Protein AF-A0A965UX58-F1 (afdb_monomer_lite)

Radius of gyration: 14.34 Å; chains: 1; bounding box: 33×25×47 Å

Sequence (65 aa):
GARNNWSLSAERAEATRAMFEKKGIKPDRFAQIEGVADTMPYNNNDPKDPRNRRISVTVKYRDGE

Secondary structure (DSSP, 8-state):
----HHHHHHHHHHHHHHHHHHTT--GGG-------TTTS-S-TT-TT-GGGS------PPPPP-

pLDDT: mean 87.66, std 11.14, range [46.72, 96.62]

Structure (mmCIF, N/CA/C/O backbone):
data_AF-A0A965UX58-F1
#
_entry.id   AF-A0A965UX58-F1
#
loop_
_atom_site.group_PDB
_atom_site.id
_atom_site.type_symbol
_atom_site.label_atom_id
_atom_site.label_alt_id
_atom_site.label_comp_id
_atom_site.label_asym_id
_atom_site.label_entity_id
_atom_site.label_seq_id
_atom_site.pdbx_PDB_ins_code
_atom_site.Cartn_x
_atom_site.Cartn_y
_atom_site.Cartn_z
_atom_site.occupancy
_atom_site.B_iso_or_equiv
_atom_site.auth_seq_id
_atom_site.auth_comp_id
_atom_site.auth_asym_id
_atom_site.auth_atom_id
_atom_site.pdbx_PDB_model_num
ATOM 1 N N . GLY A 1 1 ? 3.060 11.847 -20.547 1.00 47.25 1 GLY A N 1
ATOM 2 C CA . GLY A 1 1 ? 3.958 11.964 -19.384 1.00 47.25 1 GLY A CA 1
ATOM 3 C C . GLY A 1 1 ? 4.095 10.595 -18.767 1.00 47.25 1 GLY A C 1
ATOM 4 O O . GLY A 1 1 ? 3.074 10.001 -18.447 1.00 47.25 1 GLY A O 1
ATOM 5 N N . ALA A 1 2 ? 5.305 10.042 -18.726 1.00 48.75 2 ALA A N 1
ATOM 6 C CA . ALA A 1 2 ? 5.513 8.664 -18.295 1.00 48.75 2 ALA A CA 1
ATOM 7 C C . ALA A 1 2 ? 5.151 8.523 -16.809 1.00 48.75 2 ALA A C 1
ATOM 9 O O . ALA A 1 2 ? 5.783 9.137 -15.953 1.00 48.75 2 ALA A O 1
ATOM 10 N N . ARG A 1 3 ? 4.114 7.734 -16.509 1.00 61.53 3 ARG A N 1
ATOM 11 C CA . ARG A 1 3 ? 3.837 7.278 -15.144 1.00 61.53 3 ARG A CA 1
ATOM 12 C C . ARG A 1 3 ? 5.059 6.501 -14.662 1.00 61.53 3 ARG A C 1
ATOM 14 O O . ARG A 1 3 ? 5.339 5.424 -15.177 1.00 61.53 3 ARG A O 1
ATOM 21 N N . ASN A 1 4 ? 5.793 7.070 -13.714 1.00 86.50 4 ASN A N 1
ATOM 22 C CA . ASN A 1 4 ? 6.909 6.397 -13.062 1.00 86.50 4 ASN A CA 1
ATOM 23 C C . ASN A 1 4 ? 6.361 5.302 -12.123 1.00 86.50 4 ASN A C 1
ATOM 25 O O . ASN A 1 4 ? 5.260 5.445 -11.578 1.00 86.50 4 ASN A O 1
ATOM 29 N N . ASN A 1 5 ? 7.120 4.223 -11.915 1.00 84.12 5 ASN A N 1
ATOM 30 C CA . ASN A 1 5 ? 6.768 3.113 -11.021 1.00 84.12 5 ASN A CA 1
ATOM 31 C C . ASN A 1 5 ? 6.410 3.600 -9.607 1.00 84.12 5 ASN A C 1
ATOM 33 O O . ASN A 1 5 ? 5.529 3.033 -8.960 1.00 84.12 5 ASN A O 1
ATOM 37 N N . TRP A 1 6 ? 7.013 4.707 -9.170 1.00 86.56 6 TRP A N 1
ATOM 38 C CA . TRP A 1 6 ? 6.658 5.416 -7.941 1.00 86.56 6 TRP A CA 1
ATOM 39 C C . TRP A 1 6 ? 5.192 5.851 -7.908 1.00 86.56 6 TRP A C 1
ATOM 41 O O . TRP A 1 6 ? 4.435 5.355 -7.074 1.00 86.56 6 TRP A O 1
ATOM 51 N N . SER A 1 7 ? 4.757 6.695 -8.849 1.00 88.44 7 SER A N 1
ATOM 52 C CA . SER A 1 7 ? 3.368 7.167 -8.918 1.00 88.44 7 SER A CA 1
ATOM 53 C C . SER A 1 7 ? 2.382 6.011 -9.089 1.00 88.44 7 SER A C 1
ATOM 55 O O . SER A 1 7 ? 1.351 5.985 -8.427 1.00 88.44 7 SER A O 1
ATOM 57 N N . LEU A 1 8 ? 2.719 5.014 -9.916 1.00 89.94 8 LEU A N 1
ATOM 58 C CA . LEU A 1 8 ? 1.857 3.850 -10.134 1.00 89.94 8 LEU A CA 1
ATOM 59 C C . LEU A 1 8 ? 1.679 3.006 -8.863 1.00 89.94 8 LEU A C 1
ATOM 61 O O . LEU A 1 8 ? 0.575 2.538 -8.581 1.00 89.94 8 LEU A 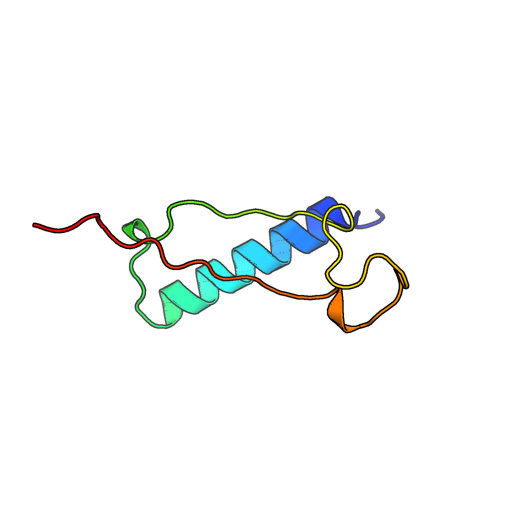O 1
ATOM 65 N N . SER A 1 9 ? 2.754 2.778 -8.106 1.00 88.94 9 SER A N 1
ATOM 66 C CA . SER A 1 9 ? 2.678 2.002 -6.865 1.00 88.94 9 SER A CA 1
ATOM 67 C C . SER A 1 9 ? 1.877 2.733 -5.785 1.00 88.94 9 SER A C 1
ATOM 69 O O . SER A 1 9 ? 1.027 2.112 -5.149 1.00 88.94 9 SER A O 1
ATOM 71 N N . ALA A 1 10 ? 2.058 4.052 -5.653 1.00 92.38 10 ALA A N 1
ATOM 72 C CA . ALA A 1 10 ? 1.288 4.883 -4.732 1.00 92.38 10 ALA A CA 1
ATOM 73 C C . ALA A 1 10 ? -0.208 4.922 -5.101 1.00 92.38 10 ALA A C 1
ATOM 75 O O . ALA A 1 10 ? -1.053 4.699 -4.238 1.00 92.38 10 ALA A O 1
ATOM 76 N N . GLU A 1 11 ? -0.545 5.104 -6.387 1.00 93.50 11 GLU A N 1
ATOM 77 C CA . GLU A 1 11 ? -1.935 5.061 -6.879 1.00 93.50 11 GLU A CA 1
ATOM 78 C C . GLU A 1 11 ? -2.624 3.729 -6.521 1.00 93.50 11 GLU A C 1
ATOM 80 O O . GLU A 1 11 ? -3.784 3.709 -6.109 1.00 93.50 11 GLU A O 1
ATOM 85 N N . ARG A 1 12 ? -1.915 2.598 -6.645 1.00 94.00 12 ARG A N 1
ATOM 86 C CA . ARG A 1 12 ? -2.456 1.270 -6.307 1.00 94.00 12 ARG A CA 1
ATOM 87 C C . ARG A 1 12 ? -2.627 1.059 -4.804 1.00 94.00 12 ARG A C 1
ATOM 89 O O . ARG A 1 12 ? -3.616 0.449 -4.390 1.00 94.00 12 ARG A O 1
ATOM 96 N N . ALA A 1 13 ? -1.683 1.544 -3.999 1.00 94.25 13 ALA A N 1
ATOM 97 C CA . ALA A 1 13 ? -1.789 1.497 -2.544 1.00 94.25 13 ALA A CA 1
ATOM 98 C C . ALA A 1 13 ? -3.018 2.293 -2.070 1.00 94.25 13 ALA A C 1
ATOM 100 O O . ALA A 1 13 ? -3.846 1.776 -1.318 1.00 94.25 13 ALA A O 1
ATOM 101 N N . GLU A 1 14 ? -3.210 3.494 -2.616 1.00 94.62 14 GLU A N 1
ATOM 102 C CA . GLU A 1 14 ? -4.353 4.354 -2.310 1.00 94.62 14 GLU A CA 1
ATOM 103 C C . GLU A 1 14 ? -5.689 3.757 -2.785 1.00 94.62 14 GLU A C 1
ATOM 105 O O . GLU A 1 14 ? -6.671 3.735 -2.041 1.00 94.62 14 GLU A O 1
ATOM 110 N N . ALA A 1 15 ? -5.728 3.170 -3.986 1.00 95.44 15 ALA A N 1
ATOM 111 C CA . ALA A 1 15 ? -6.910 2.456 -4.471 1.00 95.44 15 ALA 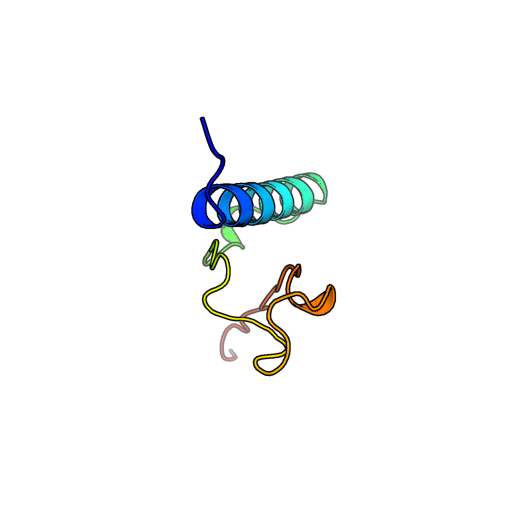A CA 1
ATOM 112 C C . ALA A 1 15 ? -7.295 1.274 -3.558 1.00 95.44 15 ALA A C 1
ATOM 114 O O . ALA A 1 15 ? -8.481 0.996 -3.365 1.00 95.44 15 ALA A O 1
ATOM 115 N N . THR A 1 16 ? -6.304 0.602 -2.964 1.00 94.69 16 THR A N 1
ATOM 116 C CA . THR A 1 16 ? -6.534 -0.481 -1.998 1.00 94.69 16 THR A CA 1
ATOM 117 C C . THR A 1 16 ? -7.126 0.061 -0.693 1.00 94.69 16 THR A C 1
ATOM 119 O O . THR A 1 16 ? -8.118 -0.491 -0.215 1.00 94.69 16 THR A O 1
ATOM 122 N N . ARG A 1 17 ? -6.594 1.171 -0.150 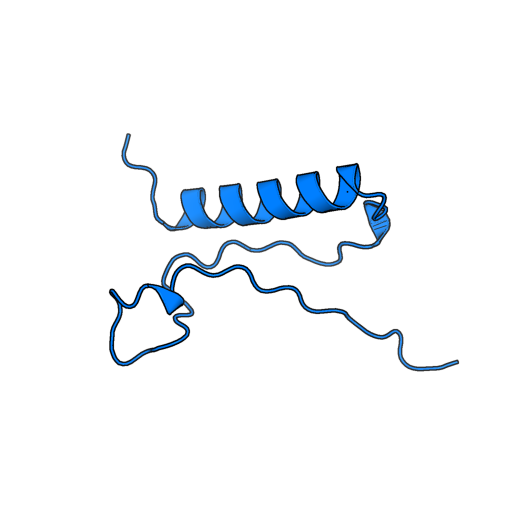1.00 94.88 17 ARG A N 1
ATOM 123 C CA . ARG A 1 17 ? -7.172 1.867 1.019 1.00 94.88 17 ARG A CA 1
ATOM 124 C C . ARG A 1 17 ? -8.638 2.224 0.773 1.00 94.88 17 ARG A C 1
ATOM 126 O O . ARG A 1 17 ? -9.505 1.840 1.554 1.00 94.88 17 ARG A O 1
ATOM 133 N N . ALA A 1 18 ? -8.926 2.885 -0.348 1.00 95.12 18 ALA A N 1
ATOM 134 C CA . ALA A 1 18 ? -10.284 3.284 -0.709 1.00 95.12 18 ALA A CA 1
ATOM 135 C C . ALA A 1 18 ? -11.235 2.079 -0.846 1.00 95.12 18 ALA A C 1
ATOM 137 O O . ALA A 1 18 ? -12.415 2.170 -0.505 1.00 95.12 18 ALA A O 1
ATOM 138 N N . MET A 1 19 ? -10.740 0.933 -1.328 1.00 96.12 19 MET A N 1
ATOM 139 C CA . MET A 1 19 ? -11.519 -0.307 -1.378 1.00 96.12 19 MET A CA 1
ATOM 140 C C . MET A 1 19 ? -11.837 -0.837 0.025 1.00 96.12 19 MET A C 1
ATOM 142 O O . MET A 1 19 ? -12.988 -1.186 0.288 1.00 96.12 19 MET A O 1
ATOM 146 N N . PHE A 1 20 ? -10.865 -0.842 0.939 1.00 95.50 20 PHE A N 1
ATOM 147 C CA . PHE A 1 20 ? -11.091 -1.254 2.325 1.00 95.50 20 PHE A CA 1
ATOM 148 C C . PHE A 1 20 ? -12.095 -0.357 3.055 1.00 95.50 20 PHE A C 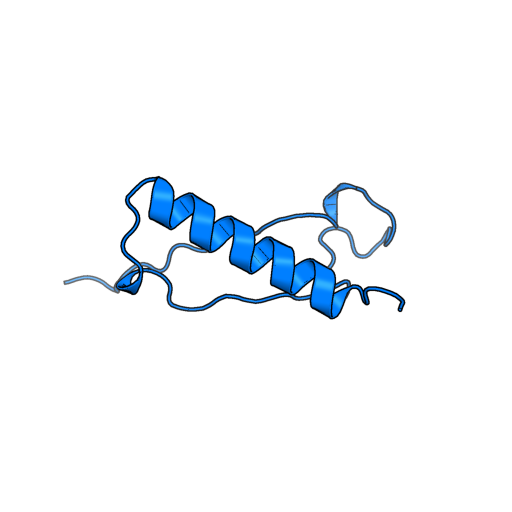1
ATOM 150 O O . PHE A 1 20 ? -12.963 -0.871 3.761 1.00 95.50 20 PHE A O 1
ATOM 157 N N . GLU A 1 21 ? -12.049 0.956 2.834 1.00 95.19 21 GLU A N 1
ATOM 158 C CA . GLU A 1 21 ? -13.027 1.888 3.410 1.00 95.19 21 GLU A CA 1
ATOM 159 C C . GLU A 1 21 ? -14.442 1.624 2.909 1.00 95.19 21 GLU A C 1
ATOM 161 O O . GLU A 1 21 ? -15.377 1.530 3.703 1.00 95.19 21 GLU A O 1
ATOM 166 N N . LYS A 1 22 ? -14.601 1.385 1.602 1.00 96.62 22 LYS A N 1
ATOM 167 C CA . LYS A 1 22 ? -15.889 0.972 1.020 1.00 96.62 22 LYS A CA 1
ATOM 168 C C . LYS A 1 22 ? -16.405 -0.350 1.593 1.00 96.62 22 LYS A C 1
ATOM 170 O O . LYS A 1 22 ? -17.605 -0.605 1.545 1.00 96.62 22 LYS A O 1
ATOM 175 N N . LYS A 1 23 ? -15.516 -1.201 2.109 1.00 96.50 23 LYS A N 1
ATOM 176 C CA . LYS A 1 23 ? -15.851 -2.463 2.786 1.00 96.50 23 LYS A CA 1
ATOM 177 C C . LYS A 1 23 ? -16.046 -2.311 4.300 1.00 96.50 23 LYS A C 1
ATOM 179 O O . LYS A 1 23 ? -16.301 -3.310 4.963 1.00 96.50 23 LYS A O 1
ATOM 184 N N . GLY A 1 24 ? -15.978 -1.091 4.835 1.00 95.88 24 GLY A N 1
ATOM 185 C CA . GLY A 1 24 ? -16.285 -0.784 6.234 1.00 95.88 24 GLY A CA 1
ATOM 186 C C . GLY A 1 24 ? -15.079 -0.748 7.174 1.00 95.88 24 GLY A C 1
ATOM 187 O O . GLY A 1 24 ? -15.265 -0.609 8.384 1.00 95.88 24 GLY A O 1
ATOM 188 N N . ILE A 1 25 ? -13.846 -0.844 6.663 1.00 95.06 25 ILE A N 1
ATOM 189 C CA . ILE A 1 25 ? -12.655 -0.570 7.478 1.00 95.06 25 ILE A CA 1
ATOM 190 C C . ILE A 1 25 ? -12.583 0.935 7.723 1.00 95.06 25 ILE A C 1
ATOM 192 O O . ILE A 1 25 ? -12.539 1.724 6.783 1.00 95.06 25 ILE A O 1
ATOM 196 N N . LYS A 1 26 ? -12.588 1.338 8.992 1.00 94.50 26 LYS A N 1
ATOM 197 C CA . LYS A 1 26 ? -12.558 2.755 9.351 1.00 94.50 26 LYS A CA 1
ATOM 198 C C . LYS A 1 26 ? -11.208 3.400 8.967 1.00 94.50 26 LYS A C 1
ATOM 200 O O . LYS A 1 26 ? -10.174 2.750 9.139 1.00 94.50 26 LYS A O 1
ATOM 205 N N . PRO A 1 27 ? -11.193 4.666 8.504 1.00 90.88 27 PRO A N 1
ATOM 206 C CA . PRO A 1 27 ? -9.967 5.358 8.090 1.00 90.88 27 PRO A CA 1
ATOM 207 C C . PRO A 1 27 ? -8.884 5.449 9.180 1.00 90.88 27 PRO A C 1
ATOM 209 O O . PRO A 1 27 ? -7.693 5.401 8.888 1.00 90.88 27 PRO A O 1
ATOM 212 N N . ASP A 1 28 ? -9.285 5.522 10.450 1.00 93.31 28 ASP A N 1
ATOM 213 C CA . ASP A 1 28 ? -8.401 5.573 11.626 1.00 93.31 28 ASP A CA 1
ATOM 214 C C . ASP A 1 28 ? -7.610 4.271 11.871 1.00 93.31 28 ASP A C 1
ATOM 216 O O . ASP A 1 28 ? -6.698 4.234 12.696 1.00 93.31 28 ASP A O 1
ATOM 220 N N . ARG A 1 29 ? -7.936 3.189 11.153 1.00 92.00 29 ARG A N 1
ATOM 221 C CA . ARG A 1 29 ? -7.237 1.898 11.223 1.00 92.00 29 ARG A CA 1
ATOM 222 C C . ARG A 1 29 ? -5.994 1.838 10.333 1.00 92.00 29 ARG A C 1
ATOM 224 O O . ARG A 1 29 ? -5.192 0.918 10.506 1.00 92.00 29 ARG A O 1
ATOM 231 N N . PHE A 1 30 ? -5.826 2.762 9.386 1.00 91.94 30 PHE A N 1
ATOM 232 C CA . PHE A 1 30 ? -4.653 2.793 8.512 1.00 91.94 30 PHE A CA 1
ATOM 233 C C . PHE A 1 30 ? -3.515 3.553 9.187 1.00 91.94 30 PHE A C 1
ATOM 235 O O . PHE A 1 30 ? -3.547 4.772 9.304 1.00 91.94 30 PHE A O 1
ATOM 242 N N . ALA A 1 31 ? -2.485 2.825 9.616 1.00 91.88 31 ALA A N 1
ATOM 243 C CA . ALA A 1 31 ? -1.307 3.439 10.222 1.00 91.88 31 ALA A CA 1
ATOM 244 C C . ALA A 1 31 ? -0.344 4.039 9.183 1.00 91.88 31 ALA A C 1
ATOM 246 O O . ALA A 1 31 ? 0.362 4.994 9.486 1.00 91.88 31 ALA A O 1
ATOM 247 N N . GLN A 1 32 ? -0.262 3.440 7.989 1.00 91.50 32 GLN A N 1
ATOM 248 C CA . GLN A 1 32 ? 0.723 3.789 6.964 1.00 91.50 32 GLN A CA 1
ATOM 249 C C . GLN A 1 32 ? 0.291 3.246 5.598 1.00 91.50 32 GLN A C 1
ATOM 251 O O . GLN A 1 32 ? -0.306 2.169 5.522 1.00 91.50 32 GLN A O 1
ATOM 256 N N . ILE A 1 33 ? 0.590 3.992 4.531 1.00 91.50 33 ILE A N 1
ATOM 257 C CA . ILE A 1 33 ? 0.299 3.633 3.136 1.00 91.50 33 ILE A CA 1
ATOM 258 C C . ILE A 1 33 ? 1.509 4.022 2.298 1.00 91.50 33 ILE A C 1
ATOM 260 O O . ILE A 1 33 ? 1.940 5.172 2.338 1.00 91.50 33 ILE A O 1
ATOM 264 N N . GLU A 1 34 ? 2.054 3.069 1.545 1.00 91.69 34 GLU A N 1
ATOM 265 C CA . GLU A 1 34 ? 3.323 3.249 0.840 1.00 91.69 34 GLU A CA 1
ATOM 266 C C . GLU A 1 34 ? 3.261 2.699 -0.581 1.00 91.69 34 GLU A C 1
ATOM 268 O O . GLU A 1 34 ? 2.714 1.624 -0.833 1.00 91.69 34 GLU A O 1
ATOM 273 N N . GLY A 1 35 ? 3.876 3.431 -1.508 1.00 89.38 35 GLY A N 1
ATOM 274 C CA . GLY A 1 35 ? 4.238 2.936 -2.829 1.00 89.38 35 GLY A CA 1
ATOM 275 C C . GLY A 1 35 ? 5.748 2.750 -2.899 1.00 89.38 35 GLY A C 1
ATOM 276 O O . GLY A 1 35 ? 6.484 3.726 -2.803 1.00 89.38 35 GLY A O 1
ATOM 277 N N . VAL A 1 36 ? 6.207 1.508 -3.062 1.00 87.69 36 VAL A N 1
ATOM 278 C CA . VAL A 1 36 ? 7.642 1.155 -3.063 1.00 87.69 36 VAL A CA 1
ATOM 279 C C . VAL A 1 36 ? 8.198 0.880 -4.464 1.00 87.69 36 VAL A C 1
ATOM 281 O O . VAL A 1 36 ? 9.296 0.356 -4.599 1.00 87.69 36 VAL A O 1
ATOM 284 N N . ALA A 1 37 ? 7.449 1.218 -5.519 1.00 88.12 37 ALA A N 1
ATOM 285 C CA . ALA A 1 37 ? 7.864 1.018 -6.908 1.00 88.12 37 ALA A CA 1
ATOM 286 C C . ALA A 1 37 ? 8.458 -0.394 -7.143 1.00 88.12 37 ALA A C 1
ATOM 288 O O . ALA A 1 37 ? 7.799 -1.403 -6.893 1.00 88.12 37 ALA A O 1
ATOM 289 N N . ASP A 1 38 ? 9.696 -0.451 -7.621 1.00 82.56 38 ASP A N 1
ATOM 290 C CA . ASP A 1 38 ? 10.525 -1.626 -7.874 1.00 82.56 38 ASP A CA 1
ATOM 291 C C . ASP A 1 38 ? 11.673 -1.790 -6.858 1.00 82.56 38 ASP A C 1
ATOM 293 O O . ASP A 1 38 ? 12.543 -2.637 -7.047 1.00 82.56 38 ASP A O 1
ATOM 297 N N . THR A 1 39 ? 11.675 -1.032 -5.755 1.00 85.50 39 THR A N 1
ATOM 298 C CA . THR A 1 39 ? 12.779 -1.038 -4.776 1.00 85.50 39 THR A CA 1
ATOM 299 C C . THR A 1 39 ? 12.724 -2.206 -3.792 1.00 85.50 39 THR A C 1
ATOM 301 O O . THR A 1 39 ? 13.733 -2.534 -3.172 1.00 85.50 39 THR A O 1
ATOM 304 N N . MET A 1 40 ? 11.566 -2.866 -3.661 1.00 85.25 40 MET A N 1
ATOM 305 C CA . MET A 1 40 ? 11.373 -4.035 -2.790 1.00 85.25 40 MET A CA 1
ATOM 306 C C . MET A 1 40 ? 10.732 -5.218 -3.545 1.00 85.25 40 MET A C 1
ATOM 308 O O . MET A 1 40 ? 9.581 -5.599 -3.260 1.00 85.25 40 MET A O 1
ATOM 312 N N . PRO A 1 41 ? 11.423 -5.820 -4.532 1.00 85.50 41 PRO A N 1
ATOM 313 C CA . PRO A 1 41 ? 10.884 -6.965 -5.250 1.00 85.50 41 PRO A CA 1
ATOM 314 C C . PRO A 1 41 ? 10.750 -8.178 -4.322 1.00 85.50 41 PRO A C 1
ATOM 316 O O . PRO A 1 41 ? 11.472 -8.337 -3.343 1.00 85.50 41 PRO A O 1
ATOM 319 N N . TYR A 1 42 ? 9.759 -9.023 -4.602 1.00 86.50 42 TYR A N 1
ATOM 320 C CA . TYR A 1 42 ? 9.564 -10.272 -3.865 1.00 86.50 42 TYR A CA 1
ATOM 321 C C . TYR A 1 42 ? 10.603 -11.306 -4.302 1.00 86.50 42 TYR A C 1
ATOM 323 O O . TYR A 1 42 ? 11.182 -12.010 -3.480 1.00 86.50 42 TYR A O 1
ATOM 331 N N . ASN A 1 43 ? 10.856 -11.364 -5.610 1.00 89.69 43 ASN A N 1
ATOM 332 C CA . ASN A 1 43 ? 11.916 -12.153 -6.204 1.00 89.69 43 ASN A CA 1
ATOM 333 C C . ASN A 1 43 ? 13.019 -11.214 -6.709 1.00 89.69 43 ASN A C 1
ATOM 335 O O . ASN A 1 43 ? 12.897 -10.634 -7.787 1.00 89.69 43 ASN A O 1
ATOM 339 N N . ASN A 1 44 ? 14.101 -11.085 -5.938 1.00 88.12 44 ASN A N 1
ATOM 340 C CA . ASN A 1 44 ? 15.265 -10.275 -6.318 1.00 88.12 44 ASN A CA 1
ATOM 341 C C . ASN A 1 44 ? 16.015 -10.833 -7.542 1.00 88.12 44 ASN A C 1
ATOM 343 O O . ASN A 1 44 ? 16.731 -10.088 -8.204 1.00 88.12 44 ASN A O 1
ATOM 347 N N . ASN A 1 45 ? 15.856 -12.125 -7.855 1.00 92.06 45 ASN A N 1
ATOM 348 C CA . ASN A 1 45 ? 16.588 -12.780 -8.943 1.00 92.06 45 ASN A 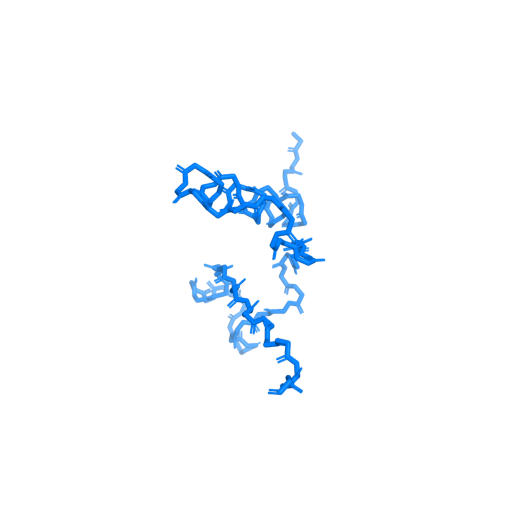CA 1
ATOM 349 C C . ASN A 1 45 ? 15.966 -12.527 -10.324 1.00 92.06 45 ASN A C 1
ATOM 351 O O . ASN A 1 45 ? 16.651 -12.661 -11.333 1.00 92.06 45 ASN A O 1
ATOM 355 N N . ASP A 1 46 ? 14.681 -12.169 -10.379 1.00 89.75 46 ASP A N 1
ATOM 356 C CA . ASP A 1 46 ? 13.989 -11.819 -11.621 1.00 89.75 46 ASP A CA 1
ATOM 357 C C . ASP A 1 46 ? 13.158 -10.541 -11.421 1.00 89.75 46 ASP A C 1
ATOM 359 O O . ASP A 1 46 ? 12.037 -10.596 -10.906 1.00 89.75 46 ASP A O 1
ATOM 363 N N . PRO A 1 47 ? 13.670 -9.375 -11.855 1.00 86.12 47 PRO A N 1
ATOM 364 C CA . PRO A 1 47 ? 12.948 -8.109 -11.757 1.00 86.12 47 PRO A CA 1
ATOM 365 C C . PRO A 1 47 ? 11.614 -8.089 -12.518 1.00 86.12 47 PRO A C 1
ATOM 367 O O . PRO A 1 47 ? 10.701 -7.357 -12.129 1.00 86.12 47 PRO A O 1
ATOM 370 N N . LYS A 1 48 ? 11.465 -8.884 -13.588 1.00 88.62 48 LYS A N 1
ATOM 371 C CA . LYS A 1 48 ? 10.255 -8.907 -14.431 1.00 88.62 48 LYS A CA 1
ATOM 372 C C . LYS A 1 48 ? 9.198 -9.890 -13.934 1.00 88.62 48 LYS A C 1
ATOM 374 O O . LYS A 1 48 ? 8.088 -9.911 -14.483 1.00 88.62 48 LYS A O 1
ATOM 379 N N . ASP A 1 49 ? 9.513 -10.647 -12.887 1.00 91.00 49 ASP A N 1
ATOM 380 C CA . ASP A 1 49 ? 8.631 -11.642 -12.300 1.00 91.00 49 ASP A CA 1
ATOM 381 C C . ASP A 1 49 ? 7.250 -11.031 -11.985 1.00 91.00 49 ASP A C 1
ATOM 383 O O . ASP A 1 49 ? 7.157 -9.995 -11.310 1.00 91.00 49 ASP A O 1
ATOM 387 N N . PRO A 1 50 ? 6.143 -11.639 -12.452 1.00 90.25 50 PRO A N 1
ATOM 388 C CA . PRO A 1 50 ? 4.801 -11.143 -12.172 1.00 90.25 50 PRO A CA 1
ATOM 389 C C . PRO A 1 50 ? 4.500 -11.001 -10.676 1.00 90.25 50 PRO A C 1
ATOM 391 O O . PRO A 1 50 ? 3.720 -10.122 -10.308 1.00 90.25 50 PRO A O 1
ATOM 394 N N . ARG A 1 51 ? 5.154 -11.788 -9.813 1.00 90.69 51 ARG A N 1
ATOM 395 C CA . ARG A 1 51 ? 5.007 -11.734 -8.350 1.00 90.69 51 ARG A CA 1
ATOM 396 C C . ARG A 1 51 ? 5.532 -10.437 -7.735 1.00 90.69 51 ARG A C 1
ATOM 398 O O . ARG A 1 51 ? 5.101 -10.065 -6.645 1.00 90.69 51 ARG A O 1
ATOM 405 N N . ASN A 1 52 ? 6.411 -9.708 -8.425 1.00 91.12 52 ASN A N 1
ATOM 406 C CA . ASN A 1 52 ? 6.880 -8.402 -7.957 1.00 91.12 52 ASN A CA 1
ATOM 407 C C . ASN A 1 52 ? 5.764 -7.340 -8.007 1.00 91.12 52 ASN A C 1
ATOM 409 O O . ASN A 1 52 ? 5.805 -6.379 -7.242 1.00 91.12 52 ASN A O 1
ATOM 413 N N . ARG A 1 53 ? 4.715 -7.539 -8.823 1.00 91.50 53 ARG A N 1
ATOM 414 C CA . ARG A 1 53 ? 3.523 -6.674 -8.881 1.00 91.50 53 ARG A CA 1
ATOM 415 C C . ARG A 1 53 ? 2.494 -7.096 -7.824 1.00 91.50 53 ARG A C 1
ATOM 417 O O . ARG A 1 53 ? 1.487 -7.715 -8.153 1.00 91.50 53 ARG A O 1
ATOM 424 N N . ARG A 1 54 ? 2.744 -6.752 -6.558 1.00 92.44 54 ARG A N 1
ATOM 425 C CA . ARG A 1 54 ? 1.919 -7.162 -5.404 1.00 92.44 54 ARG A CA 1
ATOM 426 C C . ARG A 1 54 ? 1.438 -5.986 -4.553 1.00 92.44 54 ARG A C 1
ATOM 428 O O . ARG A 1 54 ? 2.000 -4.898 -4.622 1.00 92.44 54 ARG A O 1
ATOM 435 N N . ILE A 1 55 ? 0.433 -6.248 -3.719 1.00 92.81 55 ILE A N 1
ATOM 436 C CA . ILE A 1 55 ? 0.009 -5.391 -2.605 1.00 92.81 55 ILE A CA 1
ATOM 437 C C . ILE A 1 55 ? 0.254 -6.171 -1.313 1.00 92.81 55 ILE A C 1
ATOM 439 O O . ILE A 1 55 ? -0.141 -7.331 -1.220 1.00 92.81 55 ILE A O 1
ATOM 443 N N . SER A 1 56 ? 0.918 -5.549 -0.339 1.00 92.75 56 SER A N 1
ATOM 444 C CA . SER A 1 56 ? 1.145 -6.129 0.988 1.00 92.75 56 SER A CA 1
ATOM 445 C C . SER A 1 56 ? 0.287 -5.403 2.014 1.00 92.75 56 SER A C 1
ATOM 447 O O . SER A 1 56 ? 0.221 -4.176 1.997 1.00 92.75 56 SER A O 1
ATOM 449 N N . VAL A 1 57 ? -0.355 -6.151 2.909 1.00 92.06 57 VAL A N 1
ATOM 450 C CA . VAL A 1 57 ? -1.163 -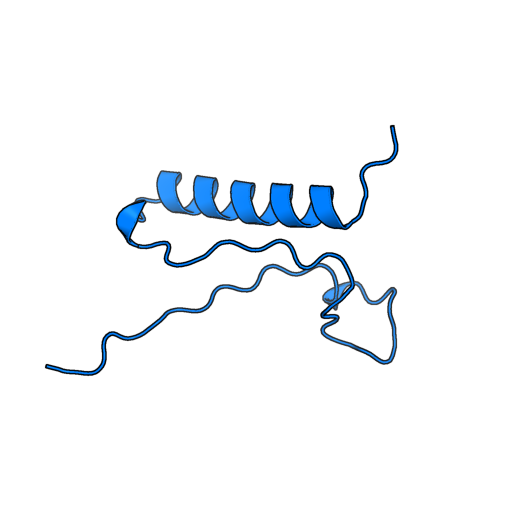5.599 4.002 1.00 92.06 57 VAL A CA 1
ATOM 451 C C . VAL A 1 57 ? -0.649 -6.184 5.308 1.00 92.06 57 VAL A C 1
ATOM 453 O O . VAL A 1 57 ? -0.739 -7.389 5.527 1.00 92.06 57 VAL A O 1
ATOM 456 N N . THR A 1 58 ? -0.111 -5.326 6.170 1.00 93.00 58 THR A N 1
ATOM 457 C CA . THR A 1 58 ? 0.420 -5.722 7.477 1.00 93.00 58 THR A CA 1
ATOM 458 C C . THR A 1 58 ? -0.556 -5.304 8.567 1.00 93.00 58 THR A C 1
ATOM 460 O O . THR A 1 58 ? -0.833 -4.117 8.737 1.00 93.00 58 THR A O 1
ATOM 463 N N . VAL A 1 59 ? -1.067 -6.272 9.327 1.00 92.25 59 VAL A N 1
ATOM 464 C CA . VAL A 1 59 ? -1.927 -6.007 10.485 1.00 92.25 59 VAL A CA 1
ATOM 465 C C . VAL A 1 59 ? -1.040 -5.839 11.712 1.00 92.25 59 VAL A C 1
ATOM 467 O O . VAL A 1 59 ? -0.364 -6.778 12.124 1.00 92.25 59 VAL A O 1
ATOM 470 N N . LYS A 1 60 ? -1.028 -4.633 12.285 1.00 90.75 60 LYS A N 1
ATOM 471 C CA . LYS A 1 60 ? -0.363 -4.383 13.567 1.00 90.75 60 LYS A CA 1
ATOM 472 C C . LYS A 1 60 ? -1.274 -4.860 14.695 1.00 90.75 60 LYS A C 1
ATOM 474 O O . LYS A 1 60 ? -2.444 -4.476 14.746 1.00 90.75 60 LYS A O 1
ATOM 479 N N . TYR A 1 61 ? -0.735 -5.674 15.590 1.00 86.44 61 TYR A N 1
ATOM 480 C CA . TYR A 1 61 ? -1.376 -5.967 16.866 1.00 86.44 61 TYR A CA 1
ATOM 481 C C . TYR A 1 61 ? -1.119 -4.789 17.809 1.00 86.44 61 TYR A C 1
ATOM 483 O O . TYR A 1 61 ? -0.065 -4.158 17.742 1.00 86.44 61 TYR A O 1
ATOM 491 N N . ARG A 1 62 ? -2.097 -4.451 18.650 1.00 78.94 62 ARG A N 1
ATOM 492 C CA . ARG A 1 62 ? -1.801 -3.662 19.846 1.00 78.94 62 ARG A CA 1
ATOM 493 C C . ARG A 1 62 ? -1.187 -4.656 20.822 1.00 78.94 62 ARG A C 1
ATOM 495 O O . ARG A 1 62 ? -1.819 -5.682 21.068 1.00 78.94 62 ARG A O 1
ATOM 502 N N . ASP A 1 63 ? 0.042 -4.408 21.269 1.00 70.81 63 ASP A N 1
ATOM 503 C CA . ASP A 1 63 ? 0.625 -5.202 22.350 1.00 70.81 63 ASP A CA 1
ATOM 504 C C . ASP A 1 63 ? -0.366 -5.214 23.523 1.00 70.81 63 ASP A C 1
ATOM 506 O O . ASP A 1 63 ? -1.001 -4.193 23.803 1.00 70.81 63 ASP A O 1
ATOM 510 N N . GLY A 1 64 ? -0.582 -6.407 24.078 1.00 58.84 64 GLY A N 1
ATOM 511 C CA . GLY A 1 64 ? -1.731 -6.741 24.915 1.00 58.84 64 GLY A CA 1
ATOM 512 C C . GLY A 1 64 ? -1.958 -5.801 26.097 1.00 58.84 64 GLY A C 1
ATOM 513 O O . GLY A 1 64 ? -1.025 -5.457 26.821 1.00 58.84 64 GLY A O 1
ATOM 514 N N . GLU A 1 65 ? -3.229 -5.451 26.294 1.00 46.72 65 GLU A N 1
ATOM 515 C CA . GLU A 1 65 ? -3.806 -5.452 27.643 1.00 46.72 65 GLU A CA 1
ATOM 516 C C . GLU A 1 65 ? -3.949 -6.901 28.130 1.00 46.72 65 GLU A C 1
ATOM 518 O O . GLU A 1 65 ? -4.279 -7.772 27.286 1.00 46.72 65 GLU A O 1
#

Foldseek 3Di:
DDDALQNVQQVVQVVVLVVVVVVPDDPVQDPDTGRPRQVDAPDPPDSVPPSSPDDDDDHDDDDDD